Protein AF-A0A9E2UAT9-F1 (afdb_monomer)

pLDDT: mean 73.42, std 9.2, range [55.31, 88.62]

Mean predicted aligned error: 12.85 Å

Secondary structure (DSSP, 8-state):
-HHHHHHHHHHHHHHHHHHHHHHHHHHHTEEEEEEEE---SSSTT-HHHHHHHHHHHHHHHHHTT---EEEEEEEE-

Nearest PDB structures (foldseek):
  1jdn-assembly1_A-2  TM=6.205E-01  e=1.976E+00  Homo sapiens
  7n3n-assembly1_A  TM=5.120E-01  e=8.237E+00  Homo sapiens
  7mxo-assembly1_A  TM=4.570E-01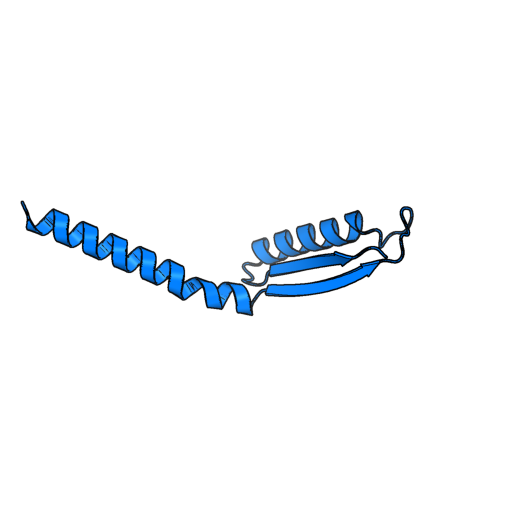  e=7.190E+00  Homo sapiens
  7s1x-assembly1_A  TM=4.083E-01  e=5.478E+00  Homo sapiens
  4nes-assembly1_A-2  TM=3.670E-01  e=8.816E+00  Methanocaldococcus jannaschii DSM 2661

Foldseek 3Di:
DVVVVVVVVVVVVVVVVVVVVCVVVLVVQEAEAEAEDAPDCPDCVHPVNVVVVQVVVQVVCVVVVHSHHYHYDYDYD

Radius of gyration: 20.45 Å; Cα contacts (8 Å, |Δi|>4): 66; chains: 1; bounding box: 54×29×47 Å

Structure (mmCIF, N/CA/C/O backbone):
data_AF-A0A9E2UAT9-F1
#
_entry.id   AF-A0A9E2UAT9-F1
#
loop_
_atom_site.group_PDB
_atom_site.id
_atom_site.type_symbol
_atom_site.label_atom_id
_atom_site.label_alt_id
_atom_site.label_comp_id
_atom_site.label_asym_id
_atom_site.label_entity_id
_atom_site.label_seq_id
_atom_site.pdbx_PDB_ins_code
_atom_site.Cartn_x
_atom_site.Cartn_y
_atom_site.Cartn_z
_atom_site.occupancy
_atom_site.B_iso_or_equiv
_atom_site.auth_seq_id
_atom_site.auth_comp_id
_atom_site.auth_asym_id
_atom_site.auth_atom_id
_atom_site.pdbx_PDB_model_num
ATOM 1 N N . MET A 1 1 ? -34.817 -22.139 26.555 1.00 55.31 1 MET A N 1
ATOM 2 C CA . MET A 1 1 ? -33.573 -22.327 25.759 1.00 55.31 1 MET A CA 1
ATOM 3 C C . MET A 1 1 ? -33.587 -21.667 24.367 1.00 55.31 1 MET A C 1
ATOM 5 O O . MET A 1 1 ? -32.513 -21.389 23.850 1.00 55.31 1 MET A O 1
ATOM 9 N N . LYS A 1 2 ? -34.745 -21.381 23.738 1.00 57.72 2 LYS A N 1
ATOM 10 C CA . LYS A 1 2 ? -34.807 -20.781 22.380 1.00 57.72 2 LYS A CA 1
ATOM 11 C C . LYS A 1 2 ? -34.27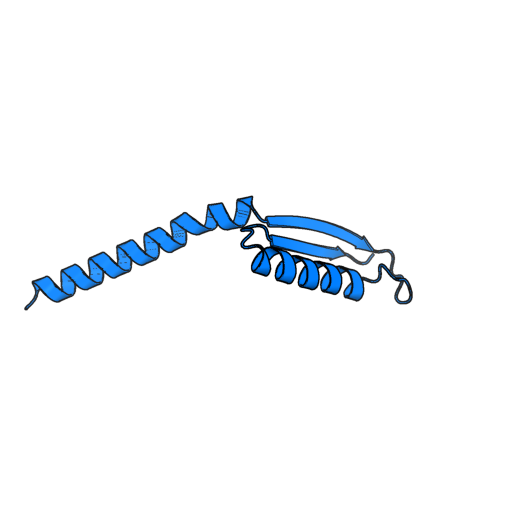2 -19.336 22.285 1.00 57.72 2 LYS A C 1
ATOM 13 O O . LYS A 1 2 ? -33.712 -18.979 21.258 1.00 57.72 2 LYS A O 1
ATOM 18 N N . HIS A 1 3 ? -34.374 -18.553 23.361 1.00 56.72 3 HIS A N 1
ATOM 19 C CA . HIS A 1 3 ? -34.011 -17.123 23.398 1.00 56.72 3 HIS A CA 1
ATOM 20 C C . HIS A 1 3 ? -32.493 -16.862 23.325 1.00 56.72 3 HIS A C 1
ATOM 22 O O . HIS A 1 3 ? -32.065 -15.816 22.848 1.00 56.72 3 HIS A O 1
ATOM 28 N N . TRP A 1 4 ? -31.670 -17.829 23.754 1.00 56.53 4 TRP A N 1
ATOM 29 C CA . TRP A 1 4 ? -30.208 -17.729 23.662 1.00 56.53 4 TRP A CA 1
ATOM 30 C C . TRP A 1 4 ? -29.764 -17.760 22.201 1.00 56.53 4 TRP A C 1
ATOM 32 O O . TRP A 1 4 ? -29.002 -16.904 21.767 1.00 56.53 4 TRP A O 1
ATOM 42 N N . LYS A 1 5 ? -30.283 -18.714 21.416 1.00 60.09 5 LYS A N 1
ATOM 43 C CA . LYS A 1 5 ? -29.913 -18.874 20.002 1.00 60.09 5 LYS A CA 1
ATOM 44 C C . LYS A 1 5 ? -30.249 -17.629 19.177 1.00 60.09 5 LYS A C 1
ATOM 46 O O . LYS A 1 5 ? -29.452 -17.231 18.338 1.00 60.09 5 LYS A O 1
ATOM 51 N N . THR A 1 6 ? -31.386 -16.987 19.444 1.00 69.44 6 THR A N 1
ATOM 52 C CA . THR A 1 6 ? -31.779 -15.742 18.764 1.00 69.44 6 THR A CA 1
ATOM 53 C C . THR A 1 6 ? -30.894 -14.559 19.157 1.00 69.44 6 THR A C 1
ATOM 55 O O . THR A 1 6 ? -30.549 -13.755 18.297 1.00 69.44 6 THR A O 1
ATOM 58 N N . ALA A 1 7 ? -30.462 -14.479 20.420 1.00 69.75 7 ALA A N 1
ATOM 59 C CA . ALA A 1 7 ? -29.540 -13.439 20.877 1.00 69.75 7 ALA A CA 1
ATOM 60 C C . ALA A 1 7 ? -28.141 -13.587 20.251 1.00 69.75 7 ALA A C 1
ATOM 62 O O . ALA A 1 7 ? -27.547 -12.600 19.827 1.00 69.75 7 ALA A O 1
ATOM 63 N N . THR A 1 8 ? -27.635 -14.818 20.118 1.00 72.31 8 THR A N 1
ATOM 64 C CA . THR A 1 8 ? -26.331 -15.078 19.483 1.00 72.31 8 THR A CA 1
ATOM 65 C C . THR A 1 8 ? -26.344 -14.753 17.988 1.00 72.31 8 THR A C 1
ATOM 67 O O . THR A 1 8 ? -25.385 -14.183 17.474 1.00 72.31 8 THR A O 1
ATOM 70 N N . VAL A 1 9 ? -27.443 -15.066 17.292 1.00 77.31 9 VAL A N 1
ATOM 71 C CA . VAL A 1 9 ? -27.615 -14.718 15.871 1.00 77.31 9 VAL A CA 1
ATOM 72 C C . VAL A 1 9 ? -27.695 -13.200 15.685 1.00 77.31 9 VAL A C 1
ATOM 74 O O . VAL A 1 9 ? -27.035 -12.667 14.798 1.00 77.31 9 VAL A O 1
ATOM 77 N N . GLY A 1 10 ? -28.425 -12.490 16.551 1.00 78.19 10 GLY A N 1
ATOM 78 C CA . GLY A 1 10 ? -28.475 -11.025 16.524 1.00 78.19 10 GLY A CA 1
ATOM 79 C C . GLY A 1 10 ? -27.100 -10.376 16.727 1.00 78.19 10 GLY A C 1
ATOM 80 O O . GLY A 1 10 ? -26.747 -9.446 16.006 1.00 78.19 10 GLY A O 1
ATOM 81 N N . LEU A 1 11 ? -26.291 -10.914 17.645 1.00 79.62 11 LEU A N 1
ATOM 82 C CA . LEU A 1 11 ? -24.934 -10.428 17.908 1.00 79.62 11 LEU A CA 1
ATOM 83 C C . LEU A 1 11 ? -23.993 -10.638 16.709 1.00 79.62 11 LEU A C 1
ATOM 85 O O . LEU A 1 11 ? -23.223 -9.745 16.367 1.00 79.62 11 LEU A O 1
ATOM 89 N N . LEU A 1 12 ? -24.078 -11.795 16.044 1.00 79.69 12 LEU A N 1
ATOM 90 C CA . LEU A 1 12 ? -23.280 -12.102 14.850 1.00 79.69 12 LEU A CA 1
ATOM 91 C C . LEU A 1 12 ? -23.627 -11.188 13.669 1.00 79.69 12 LEU A C 1
ATOM 93 O O . LEU A 1 12 ? -22.728 -10.711 12.979 1.00 79.69 12 LEU A O 1
ATOM 97 N N . ILE A 1 13 ? -24.915 -10.910 13.458 1.00 82.12 13 ILE A N 1
ATOM 98 C CA . ILE A 1 13 ? -25.370 -10.004 12.395 1.00 82.12 13 ILE A CA 1
ATOM 99 C C . ILE A 1 13 ? -24.899 -8.571 12.675 1.00 82.12 13 ILE A C 1
ATOM 101 O O . ILE A 1 13 ? -24.406 -7.902 11.768 1.00 82.12 13 ILE A O 1
ATOM 105 N N . ALA A 1 14 ? -24.985 -8.113 13.927 1.00 78.38 14 ALA A N 1
ATOM 106 C CA . ALA A 1 14 ? -24.498 -6.792 14.322 1.00 78.38 14 ALA A CA 1
ATOM 107 C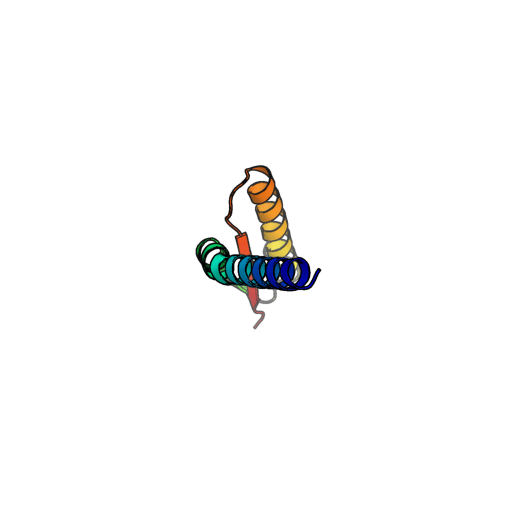 C . ALA A 1 14 ? -22.971 -6.658 14.168 1.00 78.38 14 ALA A C 1
ATOM 109 O O . ALA A 1 14 ? -22.491 -5.643 13.666 1.00 78.38 14 ALA A O 1
ATOM 110 N N . ALA A 1 15 ? -22.208 -7.694 14.533 1.00 74.88 15 ALA A N 1
ATOM 111 C CA . ALA A 1 15 ? -20.759 -7.720 14.345 1.00 74.88 15 ALA A CA 1
ATOM 112 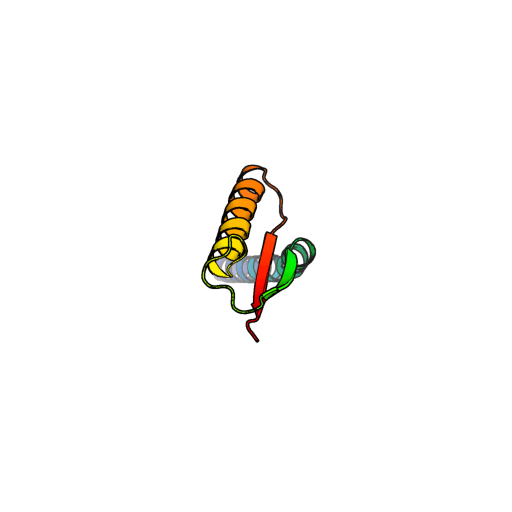C C . ALA A 1 15 ? -20.374 -7.670 12.858 1.00 74.88 15 ALA A C 1
ATOM 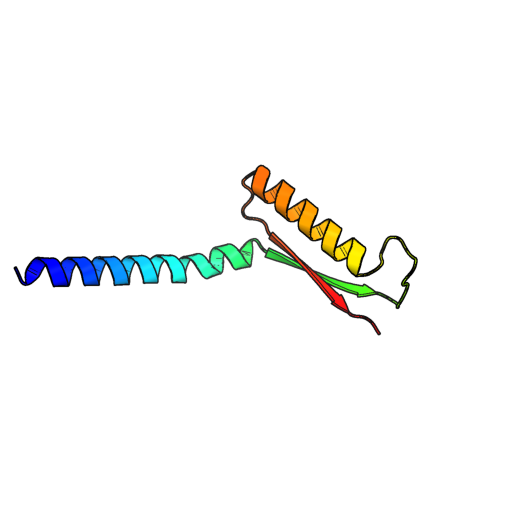114 O O . ALA A 1 15 ? -19.486 -6.913 12.474 1.00 74.88 15 ALA A O 1
ATOM 115 N N . LEU A 1 16 ? -21.079 -8.418 12.003 1.00 80.69 16 LEU A N 1
ATOM 116 C CA . LEU A 1 16 ? -20.842 -8.395 10.561 1.00 80.69 16 LEU A CA 1
ATOM 117 C C . LEU A 1 16 ? -21.182 -7.028 9.946 1.00 80.69 16 LEU A C 1
ATOM 119 O O . LEU A 1 16 ? -20.415 -6.516 9.133 1.00 80.69 16 LEU A O 1
ATOM 123 N N . ALA A 1 17 ? -22.284 -6.403 10.368 1.00 77.50 17 ALA A N 1
ATOM 124 C CA . ALA A 1 17 ? -22.659 -5.064 9.919 1.00 77.50 17 ALA A CA 1
ATOM 125 C C . ALA A 1 17 ? -21.621 -4.000 10.323 1.00 77.50 17 ALA A C 1
ATOM 127 O O . ALA A 1 17 ? -21.300 -3.127 9.518 1.00 77.50 17 ALA A O 1
ATOM 128 N N . ALA A 1 18 ? -21.044 -4.106 11.525 1.00 70.25 18 ALA A N 1
ATOM 129 C CA . ALA A 1 18 ? -19.973 -3.218 11.980 1.00 70.25 18 ALA A CA 1
ATOM 130 C C . ALA A 1 18 ? -18.686 -3.374 11.149 1.00 70.25 18 ALA A C 1
ATOM 132 O O . ALA A 1 18 ? -18.047 -2.379 10.815 1.00 70.25 18 ALA A O 1
ATOM 133 N N . ILE A 1 19 ? -18.334 -4.604 10.756 1.00 71.75 19 ILE A N 1
ATOM 134 C CA . ILE A 1 19 ? -17.176 -4.870 9.887 1.00 71.75 19 ILE A CA 1
ATOM 135 C C . ILE A 1 19 ? -17.390 -4.260 8.494 1.00 71.75 19 ILE A C 1
ATOM 137 O O . ILE A 1 19 ? -16.491 -3.615 7.961 1.00 71.75 19 ILE A O 1
ATOM 141 N N . ILE A 1 20 ? -18.587 -4.411 7.916 1.00 70.00 20 ILE A N 1
ATOM 142 C CA . ILE A 1 20 ? -18.916 -3.866 6.587 1.00 70.00 20 ILE A CA 1
ATOM 143 C C . ILE A 1 20 ? -18.941 -2.328 6.612 1.00 70.00 20 ILE A C 1
ATOM 145 O O . ILE A 1 20 ? -18.451 -1.685 5.685 1.00 70.00 20 ILE A O 1
ATOM 149 N N . ALA A 1 21 ? -19.449 -1.727 7.690 1.00 66.31 21 ALA A N 1
ATOM 150 C CA . ALA A 1 21 ? -19.473 -0.276 7.867 1.00 66.31 21 ALA A CA 1
ATOM 151 C C . ALA A 1 21 ? -18.082 0.345 8.103 1.00 66.31 21 ALA A C 1
ATOM 153 O O . ALA A 1 21 ? -17.920 1.545 7.899 1.00 66.31 21 ALA A O 1
ATOM 154 N N . ALA A 1 22 ? -17.076 -0.447 8.493 1.00 60.44 22 ALA A N 1
ATOM 155 C CA . ALA A 1 22 ? -15.693 0.008 8.670 1.00 60.44 22 ALA A CA 1
ATOM 156 C C . ALA A 1 22 ? -14.874 0.025 7.361 1.00 60.44 22 ALA A C 1
ATOM 158 O O . ALA A 1 22 ? -13.831 0.674 7.291 1.00 60.44 22 ALA A O 1
ATOM 159 N N . VAL A 1 23 ? -15.346 -0.639 6.299 1.00 59.31 23 VAL A N 1
ATOM 160 C CA . VAL A 1 23 ? -14.660 -0.699 4.992 1.00 59.31 23 VAL A CA 1
ATOM 161 C C . VAL A 1 23 ? -14.398 0.689 4.372 1.00 59.31 23 VAL A C 1
ATOM 163 O O . VAL A 1 23 ? -13.282 0.913 3.896 1.00 59.31 23 VAL A O 1
ATOM 166 N N . PRO A 1 24 ? -15.339 1.659 4.396 1.00 56.94 24 PRO A N 1
ATOM 167 C CA . PRO A 1 24 ? -15.104 2.995 3.844 1.00 56.94 24 PRO A CA 1
ATOM 168 C C . PRO A 1 24 ? -13.991 3.767 4.568 1.00 56.94 24 PRO A C 1
ATOM 170 O O . PRO A 1 24 ? -13.264 4.522 3.927 1.00 56.94 24 PRO A O 1
ATOM 173 N N . ALA A 1 25 ? -13.816 3.556 5.878 1.00 59.38 25 ALA A N 1
ATOM 174 C CA . ALA A 1 25 ? -12.783 4.232 6.667 1.00 59.38 25 ALA A CA 1
ATOM 175 C C . ALA A 1 25 ? -11.364 3.779 6.273 1.00 59.38 25 ALA A C 1
ATOM 177 O O . ALA A 1 25 ? -10.437 4.585 6.232 1.00 59.38 25 ALA A O 1
ATOM 178 N N . LEU A 1 26 ? -11.198 2.507 5.896 1.00 58.59 26 LEU A N 1
ATOM 179 C CA . LEU A 1 26 ? -9.922 1.976 5.402 1.00 58.59 26 LEU A CA 1
ATOM 180 C C . LEU A 1 26 ? -9.571 2.517 4.004 1.00 58.59 26 LEU A C 1
ATOM 182 O O . LEU A 1 26 ? -8.403 2.768 3.701 1.00 58.59 26 LEU A O 1
ATOM 186 N N . ALA A 1 27 ? -10.579 2.738 3.153 1.00 56.84 27 ALA A N 1
ATOM 187 C CA . ALA A 1 27 ? -10.388 3.279 1.808 1.00 56.84 27 ALA A CA 1
ATOM 188 C C . ALA A 1 27 ? -9.977 4.764 1.816 1.00 56.84 27 ALA A C 1
ATOM 190 O O . ALA A 1 27 ? -9.151 5.170 1.003 1.00 56.84 27 ALA A O 1
ATOM 191 N N . GLN A 1 28 ? -10.495 5.564 2.756 1.00 60.22 28 GLN A N 1
ATOM 192 C CA . GLN A 1 28 ? -10.166 6.994 2.882 1.00 60.22 28 GLN A CA 1
ATOM 193 C C . GLN A 1 28 ? -8.715 7.252 3.309 1.00 60.22 28 GLN A C 1
ATOM 195 O O . GLN A 1 28 ? -8.136 8.275 2.950 1.00 60.22 28 GLN A O 1
ATOM 200 N N . ASN A 1 29 ? -8.112 6.307 4.030 1.00 63.19 29 ASN A N 1
ATOM 201 C CA . ASN A 1 29 ? -6.735 6.411 4.507 1.00 63.19 29 ASN A CA 1
ATOM 202 C C . ASN A 1 29 ? -5.717 5.740 3.570 1.00 63.19 29 ASN A C 1
ATOM 204 O O . ASN A 1 29 ? -4.524 5.692 3.880 1.00 63.19 29 ASN A O 1
ATOM 208 N N . THR A 1 30 ? -6.158 5.230 2.417 1.00 62.94 30 THR A N 1
ATOM 209 C CA . THR A 1 30 ? -5.266 4.586 1.452 1.00 62.94 30 THR A CA 1
ATOM 210 C C . THR A 1 30 ? -4.771 5.589 0.407 1.00 62.94 30 THR A C 1
ATOM 212 O O . THR A 1 30 ? -5.537 6.071 -0.423 1.00 62.94 30 THR A O 1
ATOM 215 N N . VAL A 1 31 ? -3.470 5.883 0.410 1.00 75.25 31 VAL A N 1
ATOM 216 C CA . VAL A 1 31 ? -2.809 6.689 -0.623 1.00 75.25 31 VAL A CA 1
ATOM 217 C C . VAL A 1 31 ? -2.387 5.764 -1.763 1.00 75.25 31 VAL A C 1
ATOM 219 O O . VAL A 1 31 ? -1.477 4.946 -1.602 1.00 75.25 31 VAL A O 1
ATOM 222 N N . LYS A 1 32 ? -3.053 5.883 -2.916 1.00 76.62 32 LYS A N 1
ATOM 223 C CA . LYS A 1 32 ? -2.719 5.125 -4.127 1.00 76.62 32 LYS A CA 1
ATOM 224 C C . LYS A 1 32 ? -1.723 5.906 -4.987 1.00 76.62 32 LYS A C 1
ATOM 226 O O . LYS A 1 32 ? -1.978 7.054 -5.339 1.00 76.62 32 LYS A O 1
ATOM 231 N N . LEU A 1 33 ? -0.610 5.273 -5.339 1.00 76.56 33 LEU A N 1
ATOM 232 C CA . LEU A 1 33 ? 0.417 5.820 -6.223 1.00 76.56 33 LEU A CA 1
ATOM 233 C C . LEU A 1 33 ? 0.504 4.945 -7.475 1.00 76.56 33 LEU A C 1
ATOM 235 O O . LEU A 1 33 ? 0.862 3.771 -7.391 1.00 76.56 33 LEU A O 1
ATOM 239 N N . GLU A 1 34 ? 0.173 5.512 -8.632 1.00 77.81 34 GLU A N 1
ATOM 240 C CA . GLU A 1 34 ? 0.338 4.857 -9.933 1.00 77.81 34 GLU A CA 1
ATOM 241 C C . GLU A 1 34 ? 1.605 5.390 -10.599 1.00 77.81 34 GLU A C 1
ATOM 243 O O . GLU A 1 34 ? 1.711 6.581 -10.892 1.00 77.81 34 GLU A O 1
ATOM 248 N N . LEU A 1 35 ? 2.591 4.516 -10.799 1.00 74.50 35 LEU A N 1
ATOM 249 C CA . LEU A 1 35 ? 3.891 4.879 -11.350 1.00 74.50 35 LEU A CA 1
ATOM 250 C C . LEU A 1 35 ? 4.098 4.203 -12.702 1.00 74.50 35 LEU A C 1
ATOM 252 O O . LEU A 1 35 ? 4.032 2.983 -12.808 1.00 74.50 35 LEU A O 1
ATOM 256 N N . TRP A 1 36 ? 4.415 4.993 -13.721 1.00 70.06 36 TRP A N 1
ATOM 257 C CA . TRP A 1 36 ? 4.822 4.486 -15.027 1.00 70.06 36 TRP A CA 1
ATOM 258 C C . TRP A 1 36 ? 6.344 4.417 -15.063 1.00 70.06 36 TRP A C 1
ATOM 260 O O . TRP A 1 36 ? 7.027 5.440 -15.145 1.00 70.06 36 TRP A O 1
ATOM 270 N N . SER A 1 37 ? 6.875 3.206 -14.920 1.00 65.25 37 SER A N 1
ATOM 271 C CA . SER A 1 37 ? 8.310 2.958 -14.975 1.00 65.25 37 SER A CA 1
ATOM 272 C C . SER A 1 37 ? 8.678 2.649 -16.421 1.00 65.25 37 SER A C 1
ATOM 274 O O . SER A 1 37 ? 8.213 1.664 -16.992 1.00 65.25 37 SER A O 1
ATOM 276 N N . ARG A 1 38 ? 9.526 3.486 -17.030 1.00 65.00 38 ARG A N 1
ATOM 277 C CA . ARG A 1 38 ? 10.270 3.050 -18.219 1.00 65.00 38 ARG A CA 1
ATOM 278 C C . ARG A 1 38 ? 11.132 1.885 -17.764 1.00 65.00 38 ARG A C 1
ATOM 280 O O . ARG A 1 38 ? 11.827 2.076 -16.773 1.00 65.00 38 ARG A O 1
ATOM 287 N N . GLN A 1 39 ? 11.050 0.734 -18.436 1.00 61.56 39 GLN A N 1
AT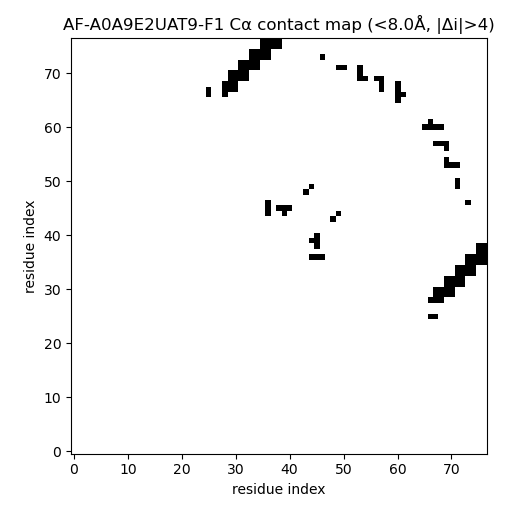OM 288 C CA . GLN A 1 39 ? 11.759 -0.510 -18.107 1.00 61.56 39 GLN A CA 1
ATOM 289 C C . GLN A 1 39 ? 13.265 -0.289 -17.847 1.00 61.56 39 GLN A C 1
ATOM 291 O O . GLN A 1 39 ? 14.105 -0.533 -18.708 1.00 61.56 39 GLN A O 1
ATOM 296 N N . ASP A 1 40 ? 13.620 0.181 -16.654 1.00 65.94 40 ASP A N 1
ATOM 297 C CA . ASP A 1 40 ? 14.988 0.297 -16.170 1.00 65.94 40 ASP A CA 1
ATOM 298 C C . ASP A 1 40 ? 15.184 -0.800 -15.118 1.00 65.94 40 ASP A C 1
ATOM 300 O O . ASP A 1 40 ? 14.883 -0.608 -13.933 1.00 65.94 40 ASP A O 1
ATOM 304 N N . PRO A 1 41 ? 15.654 -1.987 -15.539 1.00 65.56 41 PRO A N 1
ATOM 305 C CA . PRO A 1 41 ? 15.847 -3.120 -14.641 1.00 65.56 41 PRO A CA 1
ATOM 306 C C . PRO A 1 41 ? 16.995 -2.890 -13.640 1.00 65.56 41 PRO A C 1
ATOM 308 O O . PRO A 1 41 ? 17.088 -3.573 -12.612 1.00 65.56 41 PRO A O 1
ATOM 311 N N . SER A 1 42 ? 17.875 -1.926 -13.915 1.00 69.25 42 SER A N 1
ATOM 312 C CA . SER A 1 42 ? 19.110 -1.688 -13.164 1.00 69.25 42 SER A CA 1
ATOM 313 C C . SER A 1 42 ? 19.048 -0.500 -12.203 1.00 69.25 42 SER A C 1
ATOM 315 O O . SER A 1 42 ? 19.816 -0.470 -11.240 1.00 69.25 42 SER A O 1
ATOM 317 N N . GLY A 1 43 ? 18.135 0.445 -12.422 1.00 74.38 43 GLY A N 1
ATOM 318 C CA . GLY A 1 43 ? 18.054 1.689 -11.668 1.00 74.38 43 GLY A CA 1
ATOM 319 C C . GLY A 1 43 ? 17.505 1.558 -10.240 1.00 74.38 43 GLY A C 1
ATOM 320 O O . GLY A 1 43 ? 16.815 0.594 -9.887 1.00 74.38 43 GLY A O 1
ATOM 321 N N . PRO A 1 44 ? 17.758 2.565 -9.383 1.00 72.31 44 PRO A N 1
ATOM 322 C CA . PRO A 1 44 ? 17.239 2.602 -8.016 1.00 72.31 44 PRO A CA 1
ATOM 323 C C . PRO A 1 44 ? 15.703 2.631 -7.966 1.00 72.31 44 PRO A C 1
ATOM 325 O O . PRO A 1 44 ? 15.128 2.104 -7.013 1.00 72.31 44 PRO A O 1
ATOM 328 N N . LEU A 1 45 ? 15.049 3.166 -9.004 1.00 76.31 45 LEU A N 1
ATOM 329 C CA . LEU A 1 45 ? 13.591 3.261 -9.140 1.00 76.31 45 LEU A CA 1
ATOM 330 C C . LEU A 1 45 ? 12.956 2.074 -9.882 1.00 76.31 45 LEU A C 1
ATOM 332 O O . LEU A 1 45 ? 11.819 2.181 -10.343 1.00 76.31 45 LEU A O 1
ATOM 336 N N . ARG A 1 46 ? 13.656 0.938 -9.995 1.00 80.56 46 ARG A N 1
ATOM 337 C CA . ARG A 1 46 ? 13.054 -0.274 -10.563 1.00 80.56 46 ARG A CA 1
ATOM 338 C C . ARG A 1 46 ? 11.776 -0.664 -9.805 1.00 80.56 46 ARG A C 1
ATOM 340 O O . ARG A 1 46 ? 11.741 -0.512 -8.575 1.00 80.56 46 ARG A O 1
ATOM 347 N N . PRO A 1 47 ? 10.773 -1.250 -10.480 1.00 79.31 47 PRO A N 1
ATOM 348 C CA . PRO A 1 47 ? 9.471 -1.568 -9.886 1.00 79.31 47 PRO A CA 1
ATOM 349 C C . PRO A 1 47 ? 9.570 -2.302 -8.541 1.00 79.31 47 PRO A C 1
ATOM 351 O O . PRO A 1 47 ? 8.961 -1.896 -7.551 1.00 79.31 47 PRO A O 1
ATOM 354 N N . ALA A 1 48 ? 10.435 -3.316 -8.459 1.00 81.06 48 ALA A N 1
ATOM 355 C CA . ALA A 1 48 ? 10.636 -4.100 -7.242 1.00 81.06 48 ALA A CA 1
ATOM 356 C C . ALA A 1 48 ? 11.166 -3.280 -6.047 1.00 81.06 48 ALA A C 1
ATOM 358 O O . ALA A 1 48 ? 10.829 -3.577 -4.901 1.00 81.06 48 ALA A O 1
ATOM 359 N N . ASN A 1 49 ? 11.994 -2.257 -6.284 1.00 83.44 49 ASN A N 1
ATOM 360 C CA . ASN A 1 49 ? 12.510 -1.403 -5.212 1.00 83.44 49 ASN A CA 1
ATOM 361 C C . ASN A 1 49 ? 11.431 -0.440 -4.707 1.00 83.44 49 ASN A C 1
ATOM 363 O O . ASN A 1 49 ? 11.341 -0.208 -3.504 1.00 83.44 49 ASN A O 1
ATOM 367 N N . VAL A 1 50 ? 10.602 0.089 -5.612 1.00 81.88 50 VAL A N 1
ATOM 368 C CA . VAL A 1 50 ? 9.511 1.009 -5.264 1.00 81.88 50 VAL A CA 1
ATOM 369 C C . VAL A 1 50 ? 8.463 0.294 -4.409 1.00 81.88 50 VAL A C 1
ATOM 371 O O . VAL A 1 50 ? 8.066 0.811 -3.365 1.00 81.88 50 VAL A O 1
ATOM 374 N N . VAL A 1 51 ? 8.086 -0.933 -4.785 1.00 84.38 51 VAL A N 1
ATOM 375 C CA . VAL A 1 51 ? 7.164 -1.765 -3.993 1.00 84.38 51 VAL A CA 1
ATOM 376 C C . VAL A 1 51 ? 7.744 -2.062 -2.605 1.00 84.38 51 VAL A C 1
ATOM 378 O O . VAL A 1 51 ? 7.076 -1.834 -1.600 1.00 84.38 51 VAL A O 1
ATOM 381 N N . LYS A 1 52 ? 9.024 -2.456 -2.516 1.00 86.69 52 LYS A N 1
ATOM 382 C CA . LYS A 1 52 ? 9.694 -2.676 -1.218 1.00 86.69 52 LYS A CA 1
ATOM 383 C C . LYS A 1 52 ? 9.751 -1.417 -0.347 1.00 86.69 52 LYS A C 1
ATOM 385 O O . LYS A 1 52 ? 9.661 -1.520 0.876 1.00 86.69 52 LYS A O 1
ATOM 390 N N . GLY A 1 53 ? 9.916 -0.242 -0.954 1.00 85.69 53 GLY A N 1
ATOM 391 C CA . GLY A 1 53 ? 9.861 1.040 -0.251 1.00 85.69 53 GLY A CA 1
ATOM 392 C C . GLY A 1 53 ? 8.484 1.298 0.364 1.00 85.69 53 GLY A C 1
ATOM 393 O O . GLY A 1 53 ? 8.397 1.665 1.535 1.00 85.69 53 GLY A O 1
ATOM 394 N N . ALA A 1 54 ? 7.415 1.024 -0.386 1.00 85.12 54 ALA A N 1
ATOM 395 C CA . ALA A 1 54 ? 6.044 1.133 0.108 1.00 85.12 54 ALA A CA 1
ATOM 396 C C . ALA A 1 54 ? 5.751 0.144 1.247 1.00 85.12 54 ALA A C 1
ATOM 398 O O . ALA A 1 54 ? 5.148 0.522 2.250 1.00 85.12 54 ALA A O 1
ATOM 399 N N . ASP A 1 55 ? 6.236 -1.095 1.146 1.00 86.00 55 ASP A N 1
ATOM 400 C CA . ASP A 1 55 ? 6.092 -2.093 2.211 1.00 86.00 55 ASP A CA 1
ATOM 401 C C . ASP A 1 55 ? 6.784 -1.664 3.505 1.00 86.00 55 ASP A C 1
ATOM 403 O O . ASP A 1 55 ? 6.253 -1.864 4.600 1.00 86.00 55 ASP A O 1
ATOM 407 N N . ARG A 1 56 ? 7.975 -1.066 3.395 1.00 88.62 56 ARG A N 1
ATOM 408 C CA . ARG A 1 56 ? 8.689 -0.516 4.549 1.00 88.62 56 ARG A CA 1
ATOM 409 C C . ARG A 1 56 ? 7.904 0.631 5.182 1.00 88.62 56 ARG A C 1
ATOM 411 O O . ARG A 1 56 ? 7.696 0.608 6.390 1.00 88.62 56 ARG A O 1
ATOM 418 N N . LEU A 1 57 ? 7.426 1.573 4.373 1.00 84.94 57 LEU A N 1
ATOM 419 C CA . LEU A 1 57 ? 6.634 2.701 4.856 1.00 84.94 57 LEU A CA 1
ATOM 420 C C . LEU A 1 57 ? 5.343 2.232 5.541 1.00 84.94 57 LEU A C 1
ATOM 422 O O . LEU A 1 57 ? 5.005 2.724 6.607 1.00 84.94 57 LEU A O 1
ATOM 426 N N . ASN A 1 58 ? 4.659 1.223 5.001 1.00 85.69 58 ASN A N 1
ATOM 427 C CA . ASN A 1 58 ? 3.473 0.643 5.634 1.00 85.69 58 ASN A CA 1
ATOM 428 C C . ASN A 1 58 ? 3.771 -0.013 6.989 1.00 85.69 58 ASN A C 1
ATOM 430 O O . ASN A 1 58 ? 2.927 0.024 7.882 1.00 85.69 58 ASN A O 1
ATOM 434 N N . LYS A 1 59 ? 4.955 -0.615 7.161 1.00 86.81 59 LYS A N 1
ATOM 435 C CA . LYS A 1 59 ? 5.388 -1.159 8.459 1.00 86.81 59 LYS A CA 1
ATOM 436 C C . LYS A 1 59 ? 5.661 -0.052 9.471 1.00 86.81 59 LYS A C 1
ATOM 438 O O . LYS A 1 59 ? 5.281 -0.199 10.626 1.00 86.81 59 LYS A O 1
ATOM 443 N N . GLU A 1 60 ? 6.294 1.035 9.038 1.00 85.88 60 GLU A N 1
ATOM 444 C CA . GLU A 1 60 ? 6.560 2.205 9.881 1.00 85.88 60 GLU A CA 1
ATOM 445 C C . GLU A 1 60 ? 5.243 2.901 10.273 1.00 85.88 60 GLU A C 1
ATOM 447 O O . GLU A 1 60 ? 4.991 3.100 11.457 1.00 85.88 60 GLU A O 1
ATOM 452 N N . LEU A 1 61 ? 4.326 3.114 9.322 1.00 83.50 61 LEU A N 1
ATOM 453 C CA . LEU A 1 61 ? 2.985 3.657 9.580 1.00 83.50 61 LEU A CA 1
ATOM 454 C C . LEU A 1 61 ? 2.172 2.783 10.544 1.00 83.50 61 LEU A C 1
ATOM 456 O O . LEU A 1 61 ? 1.488 3.305 11.422 1.00 83.50 61 LEU A O 1
ATOM 460 N N . ALA A 1 62 ? 2.271 1.456 10.423 1.00 82.38 62 ALA A N 1
ATOM 461 C CA . ALA A 1 62 ? 1.629 0.536 11.358 1.00 82.38 62 ALA A CA 1
ATOM 462 C C . ALA A 1 62 ? 2.249 0.604 12.765 1.00 82.38 62 ALA A C 1
ATOM 464 O O . ALA A 1 62 ? 1.522 0.501 13.750 1.00 82.38 62 ALA A O 1
ATOM 465 N N . ALA A 1 63 ? 3.569 0.792 12.870 1.00 84.69 63 ALA A N 1
ATOM 466 C CA . ALA A 1 63 ? 4.260 0.959 14.149 1.00 84.69 63 ALA A CA 1
ATOM 467 C C . ALA A 1 63 ? 3.908 2.291 14.835 1.00 84.69 63 ALA A C 1
ATOM 469 O O . ALA A 1 63 ? 3.835 2.349 16.059 1.00 84.69 63 ALA A O 1
ATOM 470 N N . GLU A 1 64 ? 3.639 3.337 14.053 1.00 79.12 64 GLU A N 1
ATOM 471 C CA . GLU A 1 64 ? 3.171 4.643 14.533 1.00 79.12 64 GLU A CA 1
ATOM 472 C C . GLU A 1 64 ? 1.671 4.666 14.878 1.00 79.12 64 GLU A C 1
ATOM 474 O O . GLU A 1 64 ? 1.170 5.665 15.394 1.00 79.12 64 GLU A O 1
ATOM 479 N N . GLY A 1 65 ? 0.937 3.581 14.606 1.00 78.06 65 GLY A N 1
ATOM 480 C CA . GLY A 1 65 ? -0.511 3.518 14.812 1.00 78.06 65 GLY A CA 1
ATOM 481 C C . GLY A 1 65 ? -1.302 4.377 13.821 1.00 78.06 65 GLY A C 1
ATOM 482 O O . GLY A 1 65 ? -2.438 4.752 14.101 1.00 78.06 65 GLY A O 1
ATOM 483 N N . SER A 1 66 ? -0.710 4.713 12.673 1.00 70.19 66 SER A N 1
ATOM 484 C CA . SER A 1 66 ? -1.394 5.439 11.611 1.00 70.19 66 SER A CA 1
ATOM 485 C C . SER A 1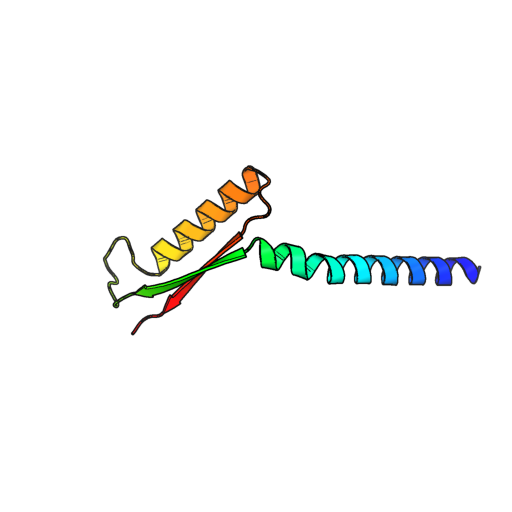 66 ? -2.325 4.503 10.845 1.00 70.19 66 SER A C 1
ATOM 487 O O . SER A 1 66 ? -1.904 3.463 10.337 1.00 70.19 66 SER A O 1
ATOM 489 N N . ASP A 1 67 ? -3.579 4.914 10.662 1.00 71.06 67 ASP A N 1
ATOM 490 C CA . ASP A 1 67 ? -4.539 4.196 9.814 1.00 71.06 67 ASP A CA 1
ATOM 491 C C . ASP A 1 67 ? -4.214 4.309 8.312 1.00 71.06 67 ASP A C 1
ATOM 493 O O . ASP A 1 67 ? -4.913 3.740 7.469 1.00 71.06 67 ASP A O 1
ATOM 497 N N . LYS A 1 68 ? -3.157 5.054 7.956 1.00 76.12 68 LYS A N 1
ATOM 498 C CA . LYS A 1 68 ? -2.747 5.281 6.573 1.00 76.12 68 LYS A CA 1
ATOM 499 C C . LYS A 1 68 ? -2.079 4.055 5.967 1.00 76.12 68 LYS A C 1
ATOM 501 O O . LYS A 1 68 ? -1.210 3.424 6.565 1.00 76.12 68 LYS A O 1
ATOM 506 N N . ARG A 1 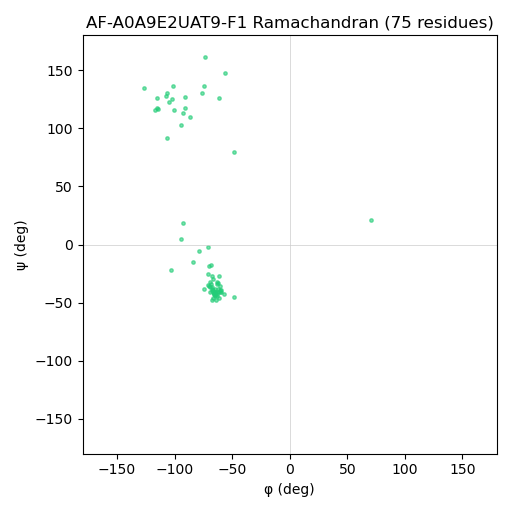69 ? -2.460 3.748 4.730 1.00 75.75 69 ARG A N 1
ATOM 507 C CA . ARG A 1 69 ? -1.886 2.664 3.926 1.00 75.75 69 ARG A CA 1
ATOM 508 C C . ARG A 1 69 ? -1.429 3.222 2.590 1.00 75.75 69 ARG A C 1
ATOM 510 O O . ARG A 1 69 ? -2.147 3.979 1.952 1.00 75.75 69 ARG A O 1
ATOM 517 N N . VAL A 1 70 ? -0.240 2.850 2.149 1.00 79.44 70 VAL A N 1
ATOM 518 C CA . VAL A 1 70 ? 0.298 3.237 0.846 1.00 79.44 70 VAL A CA 1
ATOM 519 C C . VAL A 1 70 ? 0.208 2.040 -0.089 1.00 79.44 70 VAL A C 1
ATOM 521 O O . VAL A 1 70 ? 0.752 0.976 0.203 1.00 79.44 70 VAL A O 1
ATOM 524 N N . ALA A 1 71 ? -0.484 2.214 -1.21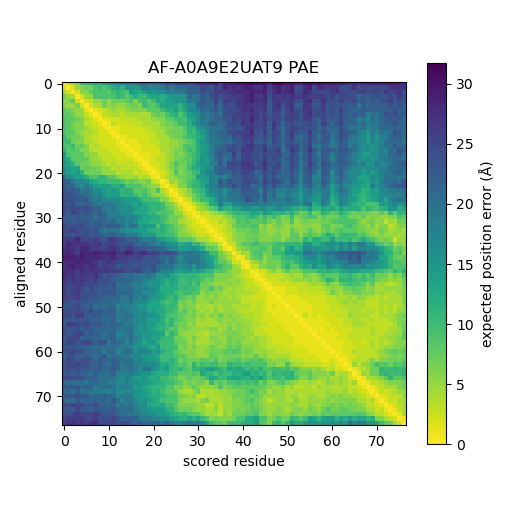2 1.00 79.38 71 ALA A N 1
ATOM 525 C CA . ALA A 1 71 ? -0.619 1.207 -2.256 1.00 79.38 71 ALA A CA 1
ATOM 526 C C . ALA A 1 71 ? 0.058 1.713 -3.532 1.00 79.38 71 ALA A C 1
ATOM 528 O O . ALA A 1 71 ? -0.362 2.724 -4.093 1.00 79.38 71 ALA A O 1
ATOM 529 N N . VAL A 1 72 ? 1.096 1.016 -3.999 1.00 79.81 72 VAL A N 1
ATOM 530 C CA . VAL A 1 72 ? 1.810 1.381 -5.229 1.00 79.81 72 VAL A CA 1
ATOM 531 C C . VAL A 1 72 ? 1.480 0.391 -6.337 1.00 79.81 72 VAL A C 1
ATOM 533 O O . VAL A 1 72 ? 1.614 -0.815 -6.156 1.00 79.81 72 VAL A O 1
ATOM 536 N N . SER A 1 73 ? 1.061 0.903 -7.491 1.00 78.19 73 SER A N 1
ATOM 537 C CA . SER A 1 73 ? 0.891 0.138 -8.729 1.00 78.19 73 SER A CA 1
ATOM 538 C C . SER A 1 73 ? 1.906 0.645 -9.746 1.00 78.19 73 SER A C 1
ATOM 540 O O . SER A 1 73 ? 1.877 1.819 -10.110 1.00 78.19 73 SER A O 1
ATOM 542 N N . VAL A 1 74 ? 2.838 -0.216 -10.160 1.00 76.69 74 VAL A N 1
ATOM 543 C CA . VAL A 1 74 ? 3.843 0.130 -11.171 1.00 76.69 74 VAL A CA 1
ATOM 544 C C . VAL A 1 74 ? 3.436 -0.490 -12.500 1.00 76.69 74 VAL A C 1
ATOM 546 O O . VAL A 1 74 ? 3.213 -1.696 -12.575 1.00 76.69 74 VAL A O 1
ATOM 549 N N . HIS A 1 75 ? 3.337 0.342 -13.528 1.00 74.38 75 HIS A N 1
ATOM 550 C CA . HIS A 1 75 ? 3.047 -0.059 -14.896 1.00 74.38 75 HIS A CA 1
ATOM 551 C C . HIS A 1 75 ? 4.324 0.047 -15.726 1.00 74.38 75 HIS A C 1
ATOM 553 O O . HIS A 1 75 ? 5.024 1.061 -15.678 1.00 74.38 75 HIS A O 1
ATOM 559 N N . GLU A 1 76 ? 4.625 -1.018 -16.460 1.00 67.19 76 GLU A N 1
ATOM 560 C CA . GLU A 1 76 ? 5.723 -1.083 -17.421 1.00 67.19 76 GLU A CA 1
ATOM 561 C C . GLU A 1 76 ? 5.139 -0.908 -18.828 1.00 67.19 76 GLU A C 1
ATOM 563 O O . GLU A 1 76 ? 4.093 -1.481 -19.144 1.00 67.19 76 GLU A O 1
ATOM 568 N N . SER A 1 77 ? 5.799 -0.097 -19.653 1.00 62.19 77 SER A N 1
ATOM 569 C CA . SER A 1 77 ? 5.450 0.165 -21.056 1.00 62.19 77 SER A CA 1
ATOM 570 C C . SER A 1 77 ? 6.625 -0.136 -21.964 1.00 62.19 77 SER A C 1
ATOM 572 O O . SER A 1 77 ? 7.733 0.316 -21.582 1.00 62.19 77 SER A O 1
#

Solvent-accessible surface area (backbone atoms only — not comparable to full-atom values): 4506 Å² total; per-residue (Å²): 122,72,69,58,61,54,51,53,52,53,52,52,53,52,52,51,52,53,57,61,68,46,50,62,63,55,57,75,33,45,50,76,44,82,41,79,41,71,84,40,91,83,50,86,76,17,64,73,48,49,50,51,51,37,55,50,50,39,53,53,30,53,73,71,69,44,78,49,38,62,46,74,47,73,44,76,111

Sequence (77 aa):
MKHWKTATVGLLIAALAAIIAAVPALAQNTVKLELWSRQDPSGPLRPANVVKGADRLNKELAAEGSDKRVAVSVHES